Protein AF-A0A3D2ML13-F1 (afdb_monomer_lite)

pLDDT: mean 93.91, std 3.28, range [82.88, 98.0]

Foldseek 3Di:
DEAEALDDCVVVDPRNPAVVNCVVVVNDPPVCNVVYDYHNDDCVVPVVVVVVVCVVPPDDDDDPPCVVCVVVVVVVVVVVVVD

Secondary structure (DSSP, 8-state):
-EEEES--GGG--GGG--HHHHHHTTSS-GGGGGG-EEEES-HHHHHHHHHHHHHHHPPPPPP--TTTTHHHHHHHHHHHHH-

Radius of gyration: 18.19 Å; chains: 1; bounding box: 33×34×44 Å

Structure (mmCIF, N/CA/C/O backbone):
data_AF-A0A3D2ML13-F1
#
_entry.id   AF-A0A3D2ML13-F1
#
loop_
_atom_site.group_PDB
_atom_site.id
_atom_site.type_symbol
_atom_site.label_atom_id
_atom_site.label_alt_id
_atom_site.label_comp_id
_atom_site.label_asym_id
_atom_site.label_entity_id
_atom_site.label_seq_id
_atom_site.pdbx_PDB_ins_code
_atom_site.Cartn_x
_atom_site.Cartn_y
_atom_site.Cartn_z
_atom_site.occupancy
_atom_site.B_iso_or_equiv
_atom_site.auth_seq_id
_atom_site.auth_comp_id
_atom_site.auth_asym_id
_atom_site.auth_atom_id
_atom_site.pdbx_PDB_model_num
ATOM 1 N N . PHE A 1 1 ? 4.898 -2.057 1.961 1.00 89.25 1 PHE A N 1
ATOM 2 C CA . PHE 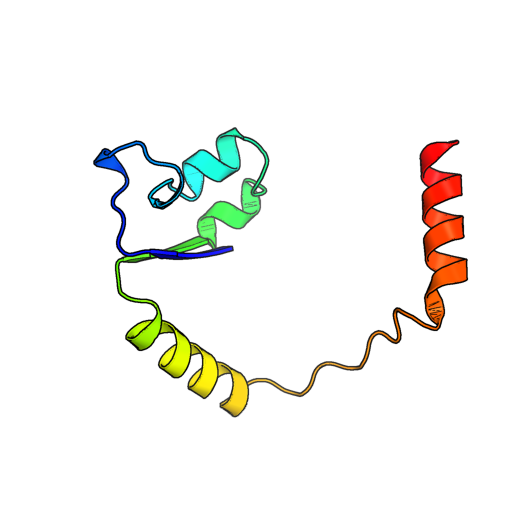A 1 1 ? 4.433 -0.988 1.046 1.00 89.25 1 PHE A CA 1
ATOM 3 C C . PHE A 1 1 ? 4.286 -1.593 -0.344 1.00 89.25 1 PHE A C 1
ATOM 5 O O . PHE A 1 1 ? 5.185 -2.321 -0.742 1.00 89.25 1 PHE A O 1
ATOM 12 N N . VAL A 1 2 ? 3.172 -1.368 -1.045 1.00 94.06 2 VAL A N 1
ATOM 13 C CA . VAL A 1 2 ? 2.973 -1.862 -2.421 1.00 94.06 2 VAL A CA 1
ATOM 14 C C . VAL A 1 2 ? 2.515 -0.690 -3.278 1.00 94.06 2 VAL A C 1
ATOM 16 O O . VAL A 1 2 ? 1.489 -0.086 -2.972 1.00 94.06 2 VAL A O 1
ATOM 19 N N . GLN A 1 3 ? 3.273 -0.376 -4.324 1.00 95.12 3 GLN A N 1
ATOM 20 C CA . GLN A 1 3 ? 2.963 0.681 -5.287 1.00 95.12 3 GLN A CA 1
ATOM 21 C C . GLN A 1 3 ? 2.787 0.067 -6.670 1.00 95.12 3 GLN A C 1
ATOM 23 O O . GLN A 1 3 ? 3.603 -0.744 -7.103 1.00 95.12 3 GLN A O 1
ATOM 28 N N . ILE A 1 4 ? 1.718 0.462 -7.355 1.00 97.06 4 ILE A N 1
ATOM 29 C CA . ILE A 1 4 ? 1.452 0.119 -8.752 1.00 97.06 4 ILE A CA 1
ATOM 30 C C . ILE A 1 4 ? 1.428 1.445 -9.500 1.00 97.06 4 ILE A C 1
ATOM 32 O O . ILE A 1 4 ? 0.625 2.314 -9.160 1.00 97.06 4 ILE A O 1
ATOM 36 N N . THR A 1 5 ? 2.331 1.633 -10.455 1.00 96.19 5 THR A N 1
ATOM 37 C CA . THR A 1 5 ? 2.461 2.904 -11.173 1.00 96.19 5 THR A CA 1
ATOM 38 C C . THR A 1 5 ? 2.900 2.673 -12.610 1.00 96.19 5 THR A C 1
ATOM 40 O O . THR A 1 5 ? 3.683 1.771 -12.882 1.00 96.19 5 THR A O 1
ATOM 43 N N . ALA A 1 6 ? 2.403 3.489 -13.536 1.00 94.88 6 ALA A N 1
ATOM 44 C CA . ALA A 1 6 ? 2.940 3.565 -14.895 1.00 94.88 6 ALA A CA 1
ATOM 45 C C . ALA A 1 6 ? 4.042 4.636 -15.017 1.00 94.88 6 ALA A C 1
ATOM 47 O O . ALA A 1 6 ? 4.672 4.751 -16.066 1.00 94.88 6 ALA A O 1
ATOM 48 N N . ASP A 1 7 ? 4.259 5.422 -13.959 1.00 94.44 7 ASP A N 1
ATOM 49 C CA . ASP A 1 7 ? 5.252 6.489 -13.928 1.00 94.44 7 ASP A CA 1
ATOM 50 C C . ASP A 1 7 ? 6.637 5.946 -13.553 1.00 94.44 7 ASP A C 1
ATOM 52 O O . ASP A 1 7 ? 6.770 4.936 -12.856 1.00 94.44 7 ASP A O 1
ATOM 56 N N . ALA A 1 8 ? 7.678 6.624 -14.022 1.00 91.50 8 ALA A N 1
ATOM 57 C CA . ALA A 1 8 ? 9.058 6.200 -13.856 1.00 91.50 8 ALA A CA 1
ATOM 58 C C . ALA A 1 8 ? 9.836 7.167 -12.947 1.00 91.50 8 ALA A C 1
ATOM 60 O O . ALA A 1 8 ? 9.660 8.381 -13.052 1.00 91.50 8 ALA A O 1
ATOM 61 N N . PRO A 1 9 ? 10.773 6.672 -12.113 1.00 92.25 9 PRO A N 1
ATOM 62 C CA . PRO A 1 9 ? 11.474 7.519 -11.144 1.00 92.25 9 PRO A CA 1
ATOM 63 C C . PRO A 1 9 ? 12.280 8.665 -11.766 1.00 92.25 9 PRO A C 1
ATOM 65 O O . PRO A 1 9 ? 12.442 9.713 -11.151 1.00 92.25 9 PRO A O 1
ATOM 68 N N . HIS A 1 10 ? 12.789 8.485 -12.990 1.00 91.88 10 HIS A N 1
ATOM 69 C CA . HIS A 1 10 ? 13.660 9.465 -13.648 1.00 91.88 10 HIS A CA 1
ATOM 70 C C . HIS A 1 10 ? 12.952 10.779 -14.008 1.00 91.88 10 HIS A C 1
ATOM 72 O O . HIS A 1 10 ? 13.629 11.781 -14.220 1.00 91.88 10 HIS A O 1
ATOM 78 N N . TRP A 1 11 ? 11.616 10.799 -14.050 1.00 91.38 11 TRP A N 1
ATOM 79 C CA . TRP A 1 11 ? 10.853 12.029 -14.258 1.00 91.38 11 TRP A CA 1
ATOM 80 C C . TRP A 1 11 ? 10.827 12.935 -13.020 1.00 91.38 11 TRP A C 1
ATOM 82 O O . TRP A 1 11 ? 10.454 14.099 -13.133 1.00 91.38 11 TRP A O 1
ATOM 92 N N . GLY A 1 12 ? 11.211 12.425 -11.841 1.00 90.81 12 GLY A N 1
ATOM 93 C CA . GLY A 1 12 ? 11.209 13.190 -10.589 1.00 90.81 12 GLY A CA 1
ATOM 94 C C . GLY A 1 12 ? 9.809 13.578 -10.093 1.00 90.81 12 GLY A C 1
ATOM 95 O O . GLY A 1 12 ? 9.673 14.466 -9.255 1.00 90.81 12 GLY A O 1
ATOM 96 N N . GLY A 1 13 ? 8.762 12.946 -10.629 1.00 91.38 13 GLY A N 1
ATOM 97 C CA . GLY A 1 13 ? 7.378 13.149 -10.214 1.00 91.38 13 GLY A CA 1
ATOM 98 C C . GLY A 1 13 ? 7.014 12.334 -8.972 1.00 91.38 13 GLY A C 1
ATOM 99 O O . GLY A 1 13 ? 7.557 11.260 -8.723 1.00 91.38 13 GLY A O 1
ATOM 100 N N . LEU A 1 14 ? 6.021 12.809 -8.213 1.00 90.06 14 LEU A N 1
ATOM 101 C CA . LEU A 1 14 ? 5.542 12.116 -7.008 1.00 90.06 14 LEU A CA 1
ATOM 102 C C . LEU A 1 14 ? 4.928 10.738 -7.310 1.00 90.06 14 LEU A C 1
ATOM 104 O O . LEU A 1 14 ? 4.983 9.848 -6.465 1.00 90.06 14 LEU A O 1
ATOM 108 N N . SER A 1 15 ? 4.349 10.552 -8.499 1.00 91.38 15 SER A N 1
ATOM 109 C CA . SER A 1 15 ? 3.688 9.301 -8.903 1.00 91.38 15 SER A CA 1
ATOM 110 C C . SER A 1 15 ? 4.680 8.167 -9.210 1.00 91.38 15 SER A C 1
ATOM 112 O O . SER A 1 15 ? 4.344 6.987 -9.052 1.00 91.38 15 SER A O 1
ATOM 114 N N . GLY A 1 16 ? 5.902 8.515 -9.624 1.00 92.19 16 GLY A N 1
ATOM 115 C CA . GLY A 1 16 ? 7.024 7.603 -9.863 1.00 92.19 16 GLY A CA 1
ATOM 116 C C . GLY A 1 16 ? 8.037 7.540 -8.714 1.00 92.19 16 GLY A C 1
ATOM 117 O O . GLY A 1 16 ? 9.030 6.822 -8.830 1.00 92.19 16 GLY A O 1
ATOM 118 N N . ALA A 1 17 ? 7.805 8.274 -7.618 1.00 94.06 17 ALA A N 1
ATOM 119 C CA . ALA A 1 17 ? 8.713 8.337 -6.474 1.00 94.06 17 ALA A CA 1
ATOM 120 C C . ALA A 1 17 ? 8.982 6.942 -5.893 1.00 94.06 17 ALA A C 1
ATOM 122 O O . ALA A 1 17 ? 8.078 6.108 -5.768 1.00 94.06 17 ALA A O 1
ATOM 123 N N . THR A 1 18 ? 10.241 6.684 -5.535 1.00 93.56 18 THR A N 1
ATOM 124 C CA . THR A 1 18 ? 10.663 5.361 -5.051 1.00 93.56 18 THR A CA 1
ATOM 125 C C . THR A 1 18 ? 10.306 5.157 -3.573 1.00 93.56 18 THR A C 1
ATOM 127 O O . THR A 1 18 ? 10.225 6.125 -2.812 1.00 93.56 18 THR A O 1
ATOM 130 N N . PRO A 1 19 ? 10.178 3.905 -3.091 1.00 92.50 19 PRO A N 1
ATOM 131 C CA . PRO A 1 19 ? 10.009 3.638 -1.665 1.00 92.50 19 PRO A CA 1
ATOM 132 C C . PRO A 1 19 ? 11.135 4.229 -0.807 1.00 92.50 19 PRO A C 1
ATOM 134 O O . PRO A 1 19 ? 10.871 4.726 0.284 1.00 92.50 19 PRO A O 1
ATOM 137 N N . SER A 1 20 ? 12.374 4.227 -1.309 1.00 92.56 20 SER A N 1
ATOM 138 C CA . SER A 1 20 ? 13.529 4.828 -0.629 1.00 92.56 20 SER A CA 1
ATOM 139 C C . SER A 1 20 ? 13.377 6.339 -0.463 1.00 92.56 20 SER A C 1
ATOM 141 O O . SER A 1 20 ? 13.733 6.888 0.577 1.00 92.56 20 SER A O 1
ATOM 143 N N . GLU A 1 21 ? 12.801 7.013 -1.457 1.00 92.56 21 GLU A N 1
ATOM 144 C CA . GLU A 1 21 ? 12.454 8.427 -1.348 1.00 92.56 21 GLU A CA 1
ATOM 145 C C . GLU A 1 21 ? 11.351 8.632 -0.303 1.00 92.56 21 GLU A C 1
ATOM 147 O O . GLU A 1 21 ? 11.483 9.464 0.582 1.00 92.56 21 GLU A O 1
ATOM 152 N N . ALA A 1 22 ? 10.296 7.816 -0.293 1.00 89.50 22 ALA A N 1
ATOM 153 C CA . ALA A 1 22 ? 9.270 7.911 0.748 1.00 89.50 22 ALA A CA 1
ATOM 154 C C . ALA A 1 22 ? 9.818 7.671 2.177 1.00 89.50 22 ALA A C 1
ATOM 156 O O . ALA A 1 22 ? 9.296 8.253 3.134 1.00 89.50 22 ALA A O 1
ATOM 157 N N . VAL A 1 23 ? 10.880 6.869 2.332 1.00 91.81 23 VAL A N 1
ATOM 158 C CA . VAL A 1 23 ? 11.612 6.716 3.603 1.00 91.81 23 VAL A CA 1
ATOM 159 C C . VAL A 1 23 ? 12.354 7.998 3.991 1.00 91.81 23 VAL A C 1
ATOM 161 O O . VAL A 1 23 ? 12.317 8.366 5.164 1.00 91.81 23 VAL A O 1
ATOM 164 N N . SER A 1 24 ? 12.976 8.719 3.048 1.00 90.94 24 SER A N 1
ATOM 165 C CA . SER A 1 24 ? 13.702 9.964 3.365 1.00 90.94 24 SER A CA 1
ATOM 166 C C . SER A 1 24 ? 12.783 11.061 3.918 1.00 90.94 24 SER A C 1
ATOM 168 O O . SER A 1 24 ? 13.206 11.867 4.743 1.00 90.94 24 SER A O 1
ATOM 170 N N . TRP A 1 25 ? 11.503 11.033 3.539 1.00 92.44 25 TRP A N 1
ATOM 171 C CA . TRP A 1 25 ? 10.456 11.912 4.067 1.00 92.44 25 TRP A CA 1
ATOM 172 C C . TRP A 1 25 ? 9.788 11.399 5.353 1.00 92.44 25 TRP A C 1
ATOM 174 O O . TRP A 1 25 ? 8.836 12.014 5.830 1.00 92.44 25 TRP A O 1
ATOM 184 N N . GLY A 1 26 ? 10.205 10.247 5.888 1.00 88.94 26 GLY A N 1
ATOM 185 C CA . GLY A 1 26 ? 9.593 9.632 7.070 1.00 88.94 26 GLY A CA 1
ATOM 186 C C . GLY A 1 26 ? 8.179 9.078 6.846 1.00 88.94 26 GLY A C 1
ATOM 187 O O . GLY A 1 26 ? 7.493 8.747 7.811 1.00 88.94 26 GLY A O 1
ATOM 188 N N . LYS A 1 27 ? 7.725 8.954 5.588 1.00 87.75 27 LYS A N 1
ATOM 189 C CA . LYS A 1 27 ? 6.398 8.400 5.246 1.00 87.75 27 LYS A CA 1
ATOM 190 C C . LYS A 1 27 ? 6.368 6.875 5.350 1.00 87.75 27 LYS A C 1
ATOM 192 O O . LYS A 1 27 ? 5.317 6.292 5.606 1.00 87.75 27 LYS A O 1
ATOM 197 N N . ILE A 1 28 ? 7.514 6.233 5.135 1.00 87.06 28 ILE A N 1
ATOM 198 C CA . ILE A 1 28 ? 7.719 4.794 5.309 1.00 87.06 28 ILE A CA 1
ATOM 199 C C . ILE A 1 28 ? 8.809 4.606 6.358 1.00 87.06 28 ILE A C 1
ATOM 201 O O . ILE A 1 28 ? 9.828 5.295 6.332 1.00 87.06 28 ILE A O 1
ATOM 205 N N . LYS A 1 29 ? 8.606 3.666 7.284 1.00 89.50 29 LYS A N 1
ATOM 206 C CA . LYS A 1 29 ? 9.633 3.344 8.274 1.00 89.50 29 LYS A CA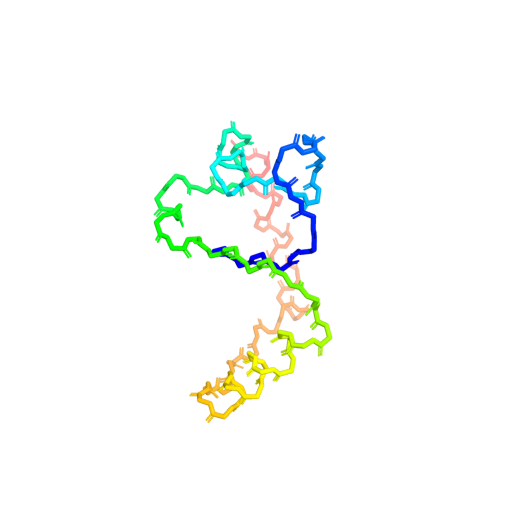 1
ATOM 207 C C . LYS A 1 29 ? 10.817 2.625 7.595 1.00 89.50 29 LYS A C 1
ATOM 209 O O . LYS A 1 29 ? 10.570 1.762 6.750 1.00 89.50 29 LYS A O 1
ATOM 214 N N . PRO A 1 30 ? 12.083 2.925 7.942 1.00 89.94 30 PRO A N 1
ATOM 215 C CA . PRO A 1 30 ? 13.248 2.337 7.268 1.00 89.94 30 PRO A CA 1
ATOM 216 C C . PRO A 1 30 ? 13.289 0.800 7.275 1.00 89.94 30 PRO A C 1
ATOM 218 O O . PRO A 1 30 ? 13.680 0.186 6.287 1.00 89.94 30 PRO A O 1
ATOM 221 N N . ASP A 1 31 ? 12.829 0.168 8.355 1.00 91.06 31 ASP A N 1
ATOM 222 C CA . ASP A 1 31 ? 12.726 -1.290 8.505 1.00 91.06 31 ASP A CA 1
ATOM 223 C C . ASP A 1 31 ? 11.753 -1.933 7.502 1.00 91.06 31 ASP A C 1
ATOM 225 O O . ASP A 1 31 ? 11.921 -3.087 7.110 1.00 91.06 31 ASP A O 1
ATOM 229 N N . GLN A 1 32 ? 10.761 -1.177 7.028 1.00 87.25 32 GLN A N 1
ATOM 230 C CA . GLN A 1 32 ? 9.783 -1.648 6.050 1.00 87.25 32 GLN A CA 1
ATOM 231 C C . GLN A 1 32 ? 10.294 -1.592 4.606 1.00 87.25 32 GLN A C 1
ATOM 233 O O . GLN A 1 32 ? 9.651 -2.177 3.728 1.00 87.25 32 GLN A O 1
ATOM 238 N N . LEU A 1 33 ? 11.434 -0.942 4.338 1.00 86.69 33 LEU A N 1
ATOM 239 C CA . LEU A 1 33 ? 11.948 -0.740 2.979 1.00 86.69 33 LEU A CA 1
ATOM 240 C C . LEU A 1 33 ? 12.244 -2.064 2.262 1.00 86.69 33 LEU A C 1
ATOM 242 O O . LEU A 1 33 ? 11.873 -2.228 1.105 1.00 86.69 33 LEU A O 1
ATOM 246 N N . ASN A 1 34 ? 12.805 -3.048 2.971 1.00 89.19 34 ASN A N 1
ATOM 247 C CA . ASN A 1 34 ? 13.111 -4.373 2.412 1.00 89.19 34 ASN A CA 1
ATOM 248 C C . ASN A 1 34 ? 11.858 -5.164 1.993 1.00 89.19 34 ASN A C 1
ATOM 250 O O . ASN A 1 34 ? 11.948 -6.114 1.224 1.00 89.19 34 ASN A O 1
ATOM 254 N N . SER A 1 35 ? 10.687 -4.778 2.507 1.00 91.19 35 SER A N 1
ATOM 255 C CA . SER A 1 35 ? 9.388 -5.370 2.162 1.00 91.19 35 SER A CA 1
ATOM 256 C C . SER A 1 35 ? 8.596 -4.536 1.148 1.00 91.19 35 SER A C 1
ATOM 258 O O . SER A 1 35 ? 7.435 -4.837 0.860 1.00 91.19 35 SER A O 1
ATOM 260 N N . ALA A 1 36 ? 9.174 -3.438 0.654 1.00 92.81 36 ALA A N 1
ATOM 261 C CA . ALA A 1 36 ? 8.525 -2.571 -0.311 1.00 92.81 36 ALA A CA 1
ATOM 262 C C . ALA A 1 36 ? 8.618 -3.161 -1.722 1.00 92.81 36 ALA A C 1
ATOM 264 O O . ALA A 1 36 ? 9.679 -3.599 -2.157 1.00 92.81 36 ALA A O 1
ATOM 265 N N . VAL A 1 37 ? 7.503 -3.137 -2.450 1.00 94.50 37 VAL A N 1
ATOM 266 C CA . VAL A 1 37 ? 7.424 -3.620 -3.833 1.00 94.50 37 VAL A CA 1
ATOM 267 C C . VAL A 1 37 ? 6.834 -2.522 -4.713 1.00 94.50 37 VAL A C 1
ATOM 269 O O . VAL A 1 37 ? 5.809 -1.931 -4.364 1.00 94.50 37 VAL A O 1
ATOM 272 N N . VAL A 1 38 ? 7.475 -2.269 -5.855 1.00 95.50 38 VAL A N 1
ATOM 273 C CA . VAL A 1 38 ? 6.981 -1.374 -6.909 1.00 95.50 38 VAL A CA 1
ATOM 274 C C . VAL A 1 38 ? 6.722 -2.200 -8.160 1.00 95.50 38 VAL A C 1
ATOM 276 O O . VAL A 1 38 ? 7.608 -2.909 -8.632 1.00 95.50 38 VAL A O 1
ATOM 279 N N . ILE A 1 39 ? 5.507 -2.111 -8.690 1.00 96.25 39 ILE A N 1
ATOM 280 C CA . ILE A 1 39 ? 5.096 -2.750 -9.937 1.00 96.25 39 ILE A CA 1
ATOM 281 C C . ILE A 1 39 ? 4.924 -1.646 -10.977 1.00 96.25 39 ILE A C 1
ATOM 283 O O . ILE A 1 39 ? 4.016 -0.821 -10.858 1.00 96.25 39 ILE A O 1
ATOM 287 N N . TYR A 1 40 ? 5.792 -1.642 -11.989 1.00 95.44 40 TYR A N 1
ATOM 288 C CA . TYR A 1 40 ? 5.680 -0.733 -13.128 1.00 95.44 40 TYR A CA 1
ATOM 289 C C . TYR A 1 40 ? 4.671 -1.293 -14.134 1.00 95.44 40 TYR A C 1
ATOM 291 O O . TYR A 1 40 ? 4.994 -2.193 -14.909 1.00 95.44 40 TYR A O 1
ATOM 299 N N . GLY A 1 41 ? 3.430 -0.816 -14.080 1.00 95.19 41 GLY A N 1
ATOM 300 C CA . GLY A 1 41 ? 2.341 -1.319 -14.912 1.00 95.19 41 GLY A CA 1
ATOM 301 C C . GLY A 1 41 ? 0.990 -0.678 -14.610 1.00 95.19 41 GLY A C 1
ATOM 302 O O . GLY A 1 41 ? 0.823 0.060 -13.639 1.00 95.19 41 GLY A O 1
ATOM 303 N N . ASP A 1 42 ? 0.012 -0.980 -15.463 1.00 96.25 42 ASP A N 1
ATOM 304 C CA . ASP A 1 42 ? -1.345 -0.454 -15.341 1.00 96.25 42 ASP A CA 1
ATOM 305 C C . ASP A 1 42 ? -2.130 -1.155 -14.217 1.00 96.25 42 ASP A C 1
ATOM 307 O O . ASP A 1 42 ? -2.164 -2.387 -14.105 1.00 96.25 42 ASP A O 1
ATOM 311 N N . SER A 1 43 ? -2.802 -0.356 -13.387 1.00 96.00 43 SER A N 1
ATOM 312 C CA . SER A 1 43 ? -3.616 -0.839 -12.268 1.00 96.00 43 SER A CA 1
ATOM 313 C C . SER A 1 43 ? -4.752 -1.779 -12.689 1.00 96.00 43 SER A C 1
ATOM 315 O O . SER A 1 43 ? -5.079 -2.698 -11.939 1.00 96.00 43 SER A O 1
ATOM 317 N N . THR A 1 44 ? -5.309 -1.612 -13.890 1.00 97.38 44 THR A N 1
ATOM 318 C CA . THR A 1 44 ? -6.387 -2.450 -14.436 1.00 97.38 44 THR A CA 1
ATOM 319 C C . THR A 1 44 ? -5.940 -3.888 -14.697 1.00 97.38 44 THR A C 1
ATOM 321 O O . T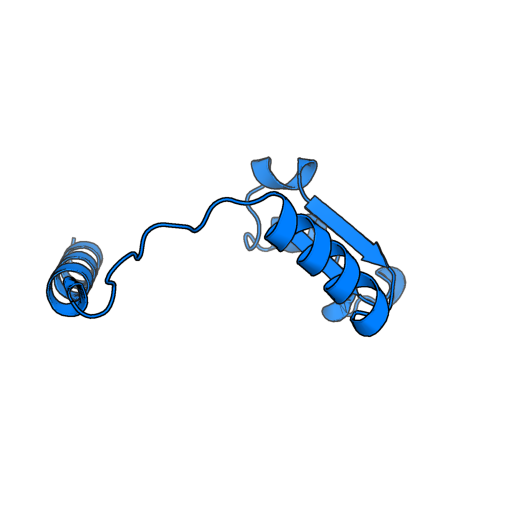HR A 1 44 ? -6.769 -4.793 -14.666 1.00 97.38 44 THR A O 1
ATOM 324 N N . ILE A 1 45 ? -4.636 -4.119 -14.882 1.00 97.50 45 ILE A N 1
ATOM 325 C CA . ILE A 1 45 ? -4.048 -5.455 -15.039 1.00 97.50 45 ILE A CA 1
ATOM 326 C C . ILE A 1 45 ? -3.641 -6.016 -13.674 1.00 97.50 45 ILE A C 1
ATOM 328 O O . ILE A 1 45 ? -3.954 -7.157 -13.336 1.00 97.50 45 ILE A O 1
ATOM 332 N N . VAL A 1 46 ? -2.937 -5.214 -12.872 1.00 98.00 46 VAL A N 1
ATOM 333 C CA . VAL A 1 46 ? -2.302 -5.689 -11.634 1.00 98.00 46 VAL A CA 1
ATOM 334 C C . VAL A 1 46 ? -3.323 -5.914 -10.512 1.00 98.00 46 VAL A C 1
ATOM 336 O O . VAL A 1 46 ? -3.253 -6.920 -9.800 1.00 98.00 46 VAL A O 1
ATOM 339 N N . LEU A 1 47 ? -4.288 -5.004 -10.345 1.00 97.19 47 LEU A N 1
ATOM 340 C CA . LEU A 1 47 ? -5.227 -5.040 -9.223 1.00 97.19 47 LEU A CA 1
ATOM 341 C C . LEU A 1 47 ? -6.134 -6.284 -9.233 1.00 97.19 47 LEU A C 1
ATOM 343 O O . LEU A 1 47 ? -6.259 -6.902 -8.169 1.00 97.19 47 LEU A O 1
ATOM 347 N N . PRO A 1 48 ? -6.732 -6.717 -10.364 1.00 97.88 48 PRO A N 1
ATOM 348 C CA . PRO A 1 48 ? -7.557 -7.924 -10.378 1.00 97.88 48 PRO A CA 1
ATOM 349 C C . PRO A 1 48 ? -6.780 -9.186 -9.991 1.00 97.88 48 PRO A C 1
ATOM 351 O O . PRO A 1 48 ? -7.299 -10.010 -9.242 1.00 97.88 48 PRO A O 1
ATOM 354 N N . LEU A 1 49 ? -5.522 -9.315 -10.430 1.00 97.50 49 LEU A N 1
ATOM 355 C CA . LEU A 1 49 ? -4.675 -10.475 -10.125 1.00 97.50 49 LEU A CA 1
ATOM 356 C C . LEU A 1 49 ? -4.359 -10.576 -8.628 1.00 97.50 49 LEU A C 1
ATOM 358 O O . LEU A 1 49 ? -4.547 -11.631 -8.017 1.00 97.50 49 LEU A O 1
ATOM 362 N N . ILE A 1 50 ? -3.924 -9.467 -8.019 1.00 96.38 50 ILE A N 1
ATOM 363 C CA . ILE A 1 50 ? -3.615 -9.428 -6.583 1.00 96.38 50 ILE A CA 1
ATOM 364 C C . ILE A 1 50 ? -4.888 -9.656 -5.762 1.00 96.38 50 ILE A C 1
ATOM 366 O O . ILE A 1 50 ? -4.872 -10.420 -4.795 1.00 96.38 50 ILE A O 1
ATOM 370 N N . THR A 1 51 ? -6.001 -9.038 -6.165 1.00 96.19 51 THR A N 1
ATOM 371 C CA . THR A 1 51 ? -7.300 -9.199 -5.498 1.00 96.19 51 THR A CA 1
ATOM 372 C C . THR A 1 51 ? -7.771 -10.648 -5.536 1.00 96.19 51 THR A C 1
ATOM 374 O O . THR A 1 51 ? -8.122 -11.194 -4.492 1.00 96.19 51 THR A O 1
ATOM 377 N N . ALA A 1 52 ? -7.732 -11.297 -6.702 1.00 97.56 52 ALA A N 1
ATOM 378 C CA . ALA A 1 52 ? -8.147 -12.688 -6.853 1.00 97.56 52 ALA A CA 1
ATOM 379 C C . ALA A 1 52 ? -7.332 -13.622 -5.946 1.00 97.56 52 ALA A C 1
ATOM 381 O O . ALA A 1 52 ? -7.900 -14.466 -5.247 1.00 97.56 52 ALA A O 1
ATOM 382 N N . TYR A 1 53 ? -6.011 -13.429 -5.887 1.00 96.50 53 TYR A N 1
ATOM 383 C CA . TYR A 1 53 ? -5.143 -14.187 -4.987 1.00 96.50 53 TYR A CA 1
ATOM 384 C C . TYR A 1 53 ? -5.494 -13.944 -3.513 1.00 96.50 53 TYR A C 1
ATOM 386 O O . TYR A 1 53 ? -5.692 -14.896 -2.755 1.00 96.50 53 TYR A O 1
ATOM 394 N N . ALA A 1 54 ? -5.606 -12.677 -3.109 1.00 94.88 54 ALA A N 1
ATOM 395 C CA . ALA A 1 54 ? -5.881 -12.298 -1.730 1.00 94.88 54 ALA A CA 1
ATOM 396 C C . ALA A 1 54 ? -7.235 -12.834 -1.249 1.00 94.88 54 ALA A C 1
ATOM 398 O O . ALA A 1 54 ? -7.297 -13.417 -0.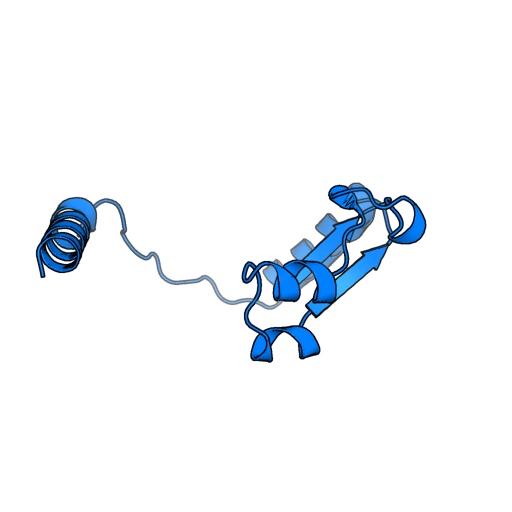174 1.00 94.88 54 ALA A O 1
ATOM 399 N N . VAL A 1 55 ? -8.295 -12.707 -2.051 1.00 94.06 55 VAL A N 1
ATOM 400 C CA . VAL A 1 55 ? -9.635 -13.217 -1.713 1.00 94.06 55 VAL A CA 1
ATOM 401 C C . VAL A 1 55 ? -9.642 -14.743 -1.599 1.00 94.06 55 VAL A C 1
ATOM 403 O O . VAL A 1 55 ? -10.296 -15.286 -0.716 1.00 94.06 55 VAL A O 1
ATOM 406 N N . THR A 1 56 ? -8.884 -15.442 -2.447 1.00 96.38 56 THR A N 1
ATOM 407 C CA . THR A 1 56 ? -8.825 -16.914 -2.437 1.00 96.38 56 THR A CA 1
ATOM 408 C C . THR A 1 56 ? -8.022 -17.466 -1.254 1.00 96.38 56 THR A C 1
ATOM 410 O O . THR A 1 56 ? -8.277 -18.579 -0.797 1.00 96.38 56 THR A O 1
ATOM 413 N N . LYS A 1 57 ? -7.011 -16.730 -0.774 1.00 96.38 57 LYS A N 1
ATOM 414 C CA . LYS A 1 57 ? -6.065 -17.219 0.245 1.00 96.38 57 LYS A CA 1
ATOM 415 C C . LYS A 1 57 ? -6.264 -16.623 1.636 1.00 96.38 57 LYS A C 1
ATOM 417 O O . LYS A 1 57 ? -5.866 -17.255 2.612 1.00 96.38 57 LYS A O 1
ATOM 422 N N . ALA A 1 58 ? -6.820 -15.420 1.752 1.00 94.44 58 ALA A N 1
ATOM 423 C CA . ALA A 1 58 ? -6.954 -14.736 3.031 1.00 94.44 58 ALA A CA 1
ATOM 424 C C . ALA A 1 58 ? -8.240 -15.139 3.759 1.00 94.44 58 ALA A C 1
ATOM 426 O O . ALA A 1 58 ? -9.313 -15.222 3.169 1.00 94.44 58 ALA A O 1
ATOM 427 N N . GLN A 1 59 ? -8.136 -15.316 5.076 1.00 92.06 59 GLN A N 1
ATOM 428 C CA . GLN A 1 59 ? -9.305 -15.461 5.939 1.00 92.06 59 GLN A CA 1
ATOM 429 C C . GLN A 1 59 ? -9.979 -14.098 6.175 1.00 92.06 59 GLN A C 1
ATOM 431 O O . GLN A 1 59 ? -9.280 -13.074 6.226 1.00 92.06 59 GLN A O 1
ATOM 436 N N . PRO A 1 60 ? -11.312 -14.054 6.361 1.00 89.38 60 PRO A N 1
ATOM 437 C CA . PRO A 1 60 ? -12.010 -12.835 6.751 1.00 89.38 60 PRO A CA 1
ATOM 438 C C . PRO A 1 60 ? -11.396 -12.226 8.015 1.00 89.38 60 PRO A C 1
ATOM 440 O O . PRO A 1 60 ? -11.168 -12.913 9.010 1.00 89.38 60 PRO A O 1
ATOM 443 N N . ARG A 1 61 ? -11.124 -10.919 7.987 1.00 91.38 61 ARG A N 1
ATOM 444 C CA . ARG A 1 61 ? -10.633 -10.206 9.172 1.00 91.38 61 ARG A CA 1
ATOM 445 C C . ARG A 1 61 ? -11.805 -9.939 10.123 1.00 91.38 61 ARG A C 1
ATOM 447 O O . ARG A 1 61 ? -12.867 -9.535 9.643 1.00 91.38 61 ARG A O 1
ATOM 454 N N . PRO A 1 62 ? -11.632 -10.106 11.446 1.00 93.69 62 PRO A N 1
ATOM 455 C CA . PRO A 1 62 ? -12.664 -9.737 12.404 1.00 93.69 62 PRO A CA 1
ATOM 456 C C . PRO A 1 62 ? -12.979 -8.244 12.290 1.00 93.69 62 PRO A C 1
ATOM 458 O O . PRO A 1 62 ? -12.097 -7.415 12.029 1.00 93.69 62 PRO A O 1
ATOM 461 N N . ARG A 1 63 ? -14.254 -7.896 12.473 1.00 94.62 63 ARG A N 1
ATOM 462 C CA . ARG A 1 63 ? -14.687 -6.500 12.465 1.00 94.62 63 ARG A CA 1
ATOM 463 C C . ARG A 1 63 ? -14.079 -5.785 13.666 1.00 94.62 63 ARG A C 1
ATOM 465 O O . ARG A 1 63 ? -14.112 -6.288 14.781 1.00 94.62 63 ARG A O 1
ATOM 472 N N . LYS A 1 64 ? -13.518 -4.600 13.424 1.00 94.19 64 LYS A N 1
ATOM 473 C CA . LYS A 1 64 ? -12.920 -3.766 14.477 1.00 94.19 64 LYS A CA 1
ATOM 474 C C . LYS A 1 64 ? -13.949 -2.943 15.261 1.00 94.19 64 LYS A C 1
ATOM 476 O O . LYS A 1 64 ? -13.563 -2.305 16.232 1.00 94.19 64 LYS A O 1
ATOM 481 N N . GLU A 1 65 ? -15.205 -2.907 14.801 1.00 95.88 65 GLU A N 1
ATOM 482 C CA . GLU A 1 65 ? -16.316 -2.154 15.411 1.00 95.88 65 GLU A CA 1
ATOM 483 C C . GLU A 1 65 ? -15.941 -0.699 15.779 1.00 95.88 65 GLU A C 1
ATOM 485 O O . GLU A 1 65 ? -16.321 -0.173 16.821 1.00 95.88 65 GLU A O 1
ATOM 490 N N . LEU A 1 66 ? -15.168 -0.029 14.907 1.00 95.50 66 LEU A N 1
ATOM 491 C CA . LEU A 1 66 ? -14.547 1.275 15.200 1.00 95.50 66 LEU A CA 1
ATOM 492 C C . LEU A 1 66 ? -15.562 2.374 15.536 1.00 95.50 66 LEU A C 1
ATOM 494 O O . LEU A 1 66 ? -15.258 3.265 16.321 1.00 95.50 66 LEU A O 1
ATOM 498 N N . PHE A 1 67 ? -16.761 2.312 14.952 1.00 95.75 67 PHE A N 1
ATOM 499 C CA . PHE A 1 67 ? -17.823 3.274 15.240 1.00 95.75 67 PHE A CA 1
ATOM 500 C C . PHE A 1 67 ? -18.398 3.104 16.646 1.00 95.75 67 PHE A C 1
ATOM 502 O O . PHE A 1 67 ? -18.633 4.101 17.321 1.00 95.75 67 PHE A O 1
ATOM 509 N N . VAL A 1 68 ? -18.575 1.860 17.101 1.00 97.06 68 VAL A N 1
ATOM 510 C CA . VAL A 1 68 ? -19.026 1.562 18.470 1.00 97.06 68 VAL A CA 1
ATOM 511 C C . VAL A 1 68 ? -17.994 2.065 19.480 1.00 97.06 68 VAL A C 1
ATOM 513 O O . VAL A 1 68 ? -18.350 2.648 20.496 1.00 97.06 68 VAL A O 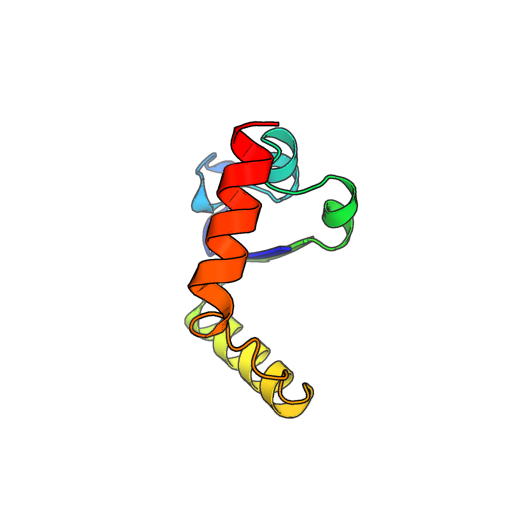1
ATOM 516 N N . ARG A 1 69 ? -16.706 1.920 19.158 1.00 96.69 69 ARG A N 1
ATOM 517 C CA . ARG A 1 69 ? -15.579 2.357 19.997 1.00 96.69 69 ARG A CA 1
ATOM 518 C C . ARG A 1 69 ? -15.214 3.837 19.847 1.00 96.69 69 ARG A C 1
ATOM 520 O O . ARG A 1 69 ? -14.185 4.272 20.351 1.00 96.69 69 ARG A O 1
ATOM 527 N N . ARG A 1 70 ? -16.011 4.636 19.131 1.00 97.56 70 ARG A N 1
ATOM 528 C CA . ARG A 1 70 ? -15.635 6.014 18.781 1.00 97.56 70 ARG A CA 1
ATOM 529 C C . ARG A 1 70 ? -15.368 6.889 20.007 1.00 97.56 70 ARG A C 1
ATOM 531 O O . ARG A 1 70 ? -14.418 7.663 19.985 1.00 97.56 70 ARG A O 1
ATOM 538 N N . GLU A 1 71 ? -16.223 6.822 21.026 1.00 97.75 71 GLU A N 1
ATOM 539 C CA . GLU A 1 71 ? -16.096 7.672 22.220 1.00 97.75 71 GLU A CA 1
ATOM 540 C C . GLU A 1 71 ? -14.812 7.367 22.995 1.00 97.75 71 GLU A C 1
ATOM 542 O O . GLU A 1 71 ? -14.050 8.285 23.284 1.00 97.75 71 GLU A O 1
ATOM 547 N N . GLU A 1 72 ? -14.538 6.080 23.219 1.00 97.38 72 GLU A N 1
ATOM 548 C CA . GLU A 1 72 ? -13.295 5.560 23.804 1.00 97.38 72 GLU A CA 1
ATOM 549 C C . GLU A 1 72 ? -12.064 6.069 23.036 1.00 97.38 72 GLU A C 1
ATOM 551 O O . GLU A 1 72 ? -11.193 6.712 23.616 1.00 97.38 72 GLU A O 1
ATOM 556 N N . LEU A 1 73 ? -12.029 5.863 21.714 1.00 97.19 73 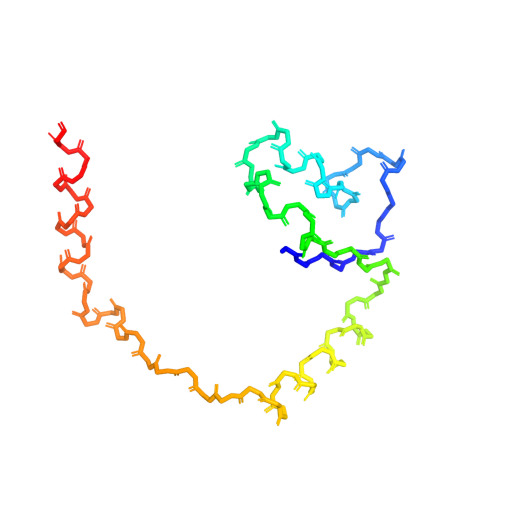LEU A N 1
ATOM 557 C CA . LEU A 1 73 ? -10.890 6.246 20.869 1.00 97.19 73 LEU A CA 1
ATOM 558 C C . LEU A 1 73 ? -10.646 7.762 20.847 1.00 97.19 73 LEU A C 1
ATOM 560 O O . LEU A 1 73 ? -9.505 8.216 20.772 1.00 97.19 73 LEU A O 1
ATOM 564 N N . LEU A 1 74 ? -11.710 8.569 20.889 1.00 97.44 74 LEU A N 1
ATOM 565 C CA . LEU A 1 74 ? -11.580 10.025 20.951 1.00 97.44 74 LEU A CA 1
ATOM 566 C C . LEU A 1 74 ? -11.101 10.505 22.317 1.00 97.44 74 LEU A C 1
ATOM 568 O O . LEU A 1 74 ? -10.417 11.525 22.387 1.00 97.44 74 LEU A O 1
ATOM 572 N N . GLN A 1 75 ? -11.479 9.807 23.384 1.00 97.62 75 GLN A N 1
ATOM 573 C CA . GLN A 1 75 ? -11.010 10.121 24.723 1.00 97.62 75 GLN A CA 1
ATOM 574 C C . GLN A 1 75 ? -9.512 9.824 24.854 1.00 97.62 75 GLN A C 1
ATOM 576 O O . GLN A 1 75 ? -8.764 10.714 25.250 1.00 97.62 75 GLN A O 1
ATOM 581 N N . GLU A 1 76 ? -9.067 8.650 24.397 1.00 97.56 76 GLU A N 1
ATOM 582 C CA . GLU A 1 76 ? -7.646 8.280 24.333 1.00 97.56 76 GLU A CA 1
ATOM 583 C C . GLU A 1 76 ? -6.828 9.318 23.546 1.00 97.56 76 GLU A C 1
ATOM 585 O O . GLU A 1 76 ? -5.781 9.779 23.999 1.00 97.56 76 GLU A O 1
ATOM 590 N N . LEU A 1 77 ? -7.340 9.762 22.390 1.00 97.19 77 LEU A N 1
ATOM 591 C CA . LEU A 1 77 ? -6.680 10.786 21.580 1.00 97.19 77 LEU A CA 1
ATOM 592 C C . LEU A 1 77 ? -6.550 12.130 22.314 1.00 97.19 77 LEU A C 1
ATOM 594 O O . LEU A 1 77 ? -5.520 12.792 22.196 1.00 97.19 77 LEU A O 1
ATOM 598 N N . LYS A 1 78 ? -7.585 12.556 23.051 1.00 97.75 78 LYS A N 1
ATOM 599 C CA . LYS A 1 78 ? -7.540 13.797 23.839 1.00 97.75 78 LYS A CA 1
ATOM 600 C C . LYS A 1 78 ? -6.513 13.696 24.958 1.00 97.75 78 LYS A C 1
ATOM 602 O O . LYS A 1 78 ? -5.734 14.622 25.138 1.00 97.75 78 LYS A O 1
ATOM 607 N N . GLU A 1 79 ? -6.505 12.588 25.688 1.00 97.75 79 GLU A N 1
ATOM 608 C CA . GLU A 1 79 ? -5.553 12.356 26.776 1.00 97.75 79 GLU A CA 1
ATOM 609 C C . GLU A 1 79 ? -4.114 12.378 26.263 1.00 97.75 79 GLU A C 1
ATOM 611 O O . GLU A 1 79 ? -3.291 13.100 26.814 1.00 97.75 79 GLU A O 1
ATOM 616 N N . ALA A 1 80 ? -3.834 11.698 25.148 1.00 97.00 80 ALA A N 1
ATOM 617 C CA . ALA A 1 80 ? -2.517 11.714 24.513 1.00 97.00 80 ALA A CA 1
ATOM 618 C C . ALA A 1 80 ? -2.091 13.103 24.001 1.00 97.00 80 ALA A C 1
ATOM 620 O O . ALA A 1 80 ? -0.899 13.363 23.876 1.00 97.00 80 ALA A O 1
ATOM 621 N N . TYR A 1 81 ? -3.042 13.983 23.672 1.00 95.69 81 TYR A N 1
ATOM 622 C CA . TYR A 1 81 ? -2.753 15.352 23.236 1.00 95.69 81 TYR A CA 1
ATOM 623 C C . TYR A 1 81 ? -2.443 16.299 24.404 1.00 95.69 81 TYR A C 1
ATOM 625 O O . TYR A 1 81 ? -1.671 17.241 24.233 1.00 95.69 81 TYR A O 1
ATOM 633 N N . PHE A 1 82 ? -3.072 16.085 25.562 1.00 95.38 82 PHE A N 1
ATOM 634 C CA . PHE A 1 82 ? -2.899 16.932 26.748 1.00 95.38 82 PHE A CA 1
ATOM 635 C C . PHE A 1 82 ? -1.838 16.421 27.737 1.00 95.38 82 PHE A C 1
ATOM 637 O O . PHE A 1 82 ? -1.539 17.137 28.694 1.00 95.38 82 PHE A O 1
ATOM 644 N N . ALA A 1 83 ? -1.308 15.212 27.535 1.00 82.88 83 ALA A N 1
ATOM 645 C CA . ALA A 1 83 ? -0.170 14.652 28.267 1.00 82.88 83 ALA A CA 1
ATOM 646 C C . ALA A 1 83 ? 1.167 15.227 27.771 1.00 82.88 83 ALA A C 1
ATOM 648 O O . ALA A 1 83 ? 2.046 15.459 28.633 1.00 82.88 83 ALA A O 1
#

Sequence (83 aa):
FVQITADAPHWGGLSGATPSEAVSWGKIKPDQLNSAVVIYGDSTIVLPLITAYAVTKAQPRPRKELFVRREELLQELKEAYFA